Protein AF-A0A7Y0CVE9-F1 (afdb_monomer)

Foldseek 3Di:
DDDPPPPPDPDPPVVVVVVVVVVVVVCCVVPNAAAQDDDPDDLPPFPWDWDWDQDPPRDIDIEIKTADPDPPVDFAEDDDDDDHNDDNVVCSVVQVVCVVVRYID

pLDDT: mean 78.56, std 14.0, range [36.84, 94.31]

Mean predicted aligned error: 11.22 Å

Sequence (105 aa):
MVSADARLGHFPSEVVGAARGLLHRHVRARYGKPAVRRGTQWPAGLVATDVSLPGPGGSTLRGWLCRPEENAVRSSGAVVLHGWGGSAADLAPIARPLLDAGVHT

Secondary structure (DSSP, 8-state):
------------HHHHHHHHHHHHHHHHHHH------------TTS-EEEEEEE-GGG-EEEEEEE--SS--TT-EE------TT--GGGGHHHHHHHHHTTEE-

Solvent-accessible surface area (backbone atoms only — not comparable to full-atom values): 6679 Å² total; per-residue (Å²): 140,81,85,85,81,79,75,76,76,82,69,56,70,65,59,56,50,50,53,52,51,52,51,54,48,50,52,36,73,76,70,48,80,63,71,72,52,85,51,84,63,72,57,80,97,55,62,64,40,87,42,79,43,86,40,79,95,81,38,72,51,66,43,60,45,39,50,65,94,64,86,64,92,80,62,54,75,51,86,87,78,67,63,88,35,52,28,54,41,80,47,41,81,55,51,58,63,34,40,77,70,54,28,32,56

Structure (mmCIF, N/CA/C/O backbone):
data_AF-A0A7Y0CVE9-F1
#
_entry.id   AF-A0A7Y0CVE9-F1
#
loop_
_atom_site.group_PDB
_atom_site.id
_atom_site.type_symbol
_atom_site.label_atom_id
_atom_site.label_alt_id
_atom_site.label_comp_id
_atom_site.label_asym_id
_atom_site.label_entity_id
_atom_site.label_seq_id
_atom_site.pdbx_PDB_ins_code
_atom_site.Cartn_x
_atom_site.Cartn_y
_atom_site.Cartn_z
_atom_site.occupancy
_atom_site.B_iso_or_equiv
_atom_site.auth_seq_id
_atom_site.auth_comp_id
_atom_site.auth_asym_id
_atom_site.auth_atom_id
_atom_site.pdbx_PDB_model_num
ATOM 1 N N . MET A 1 1 ? 41.140 -29.910 10.695 1.00 38.03 1 MET A N 1
ATOM 2 C CA . MET A 1 1 ? 40.652 -30.544 9.447 1.00 38.03 1 MET A CA 1
ATOM 3 C C . MET A 1 1 ? 39.130 -30.578 9.564 1.00 38.03 1 MET A C 1
ATOM 5 O O . MET A 1 1 ? 38.670 -31.263 10.456 1.00 38.03 1 MET A O 1
ATOM 9 N N . VAL A 1 2 ? 38.281 -29.788 8.900 1.00 36.84 2 VAL A N 1
ATOM 10 C CA . VAL A 1 2 ? 38.320 -28.942 7.691 1.00 36.84 2 VAL A CA 1
ATOM 11 C C . VAL A 1 2 ? 37.581 -27.623 7.999 1.00 36.84 2 VAL A C 1
ATOM 13 O O . VAL A 1 2 ? 36.586 -27.630 8.715 1.00 36.84 2 VAL A O 1
ATOM 16 N N . SER A 1 3 ? 38.095 -26.506 7.476 1.00 37.72 3 SER A N 1
ATOM 17 C CA . SER A 1 3 ? 37.494 -25.166 7.541 1.00 37.72 3 SER A CA 1
ATOM 18 C C . SER A 1 3 ? 36.360 -25.049 6.517 1.00 37.72 3 SER A C 1
ATOM 20 O O . SER A 1 3 ? 36.589 -25.304 5.335 1.00 37.72 3 SER A O 1
ATOM 22 N N . ALA A 1 4 ? 35.157 -24.666 6.947 1.00 43.16 4 ALA A N 1
ATOM 23 C CA . ALA A 1 4 ? 34.053 -24.307 6.058 1.00 43.16 4 ALA A CA 1
ATOM 24 C C . ALA A 1 4 ? 34.051 -22.785 5.844 1.00 43.16 4 ALA A C 1
ATOM 26 O O . ALA A 1 4 ? 33.259 -22.051 6.431 1.00 43.16 4 ALA A O 1
ATOM 27 N N . ASP A 1 5 ? 34.983 -22.316 5.016 1.00 43.69 5 ASP A N 1
ATOM 28 C CA . ASP A 1 5 ? 35.014 -20.947 4.500 1.00 43.69 5 ASP A CA 1
ATOM 29 C C . ASP A 1 5 ? 33.956 -20.831 3.387 1.00 43.69 5 ASP A C 1
ATOM 31 O O . ASP A 1 5 ? 34.227 -21.042 2.202 1.00 43.69 5 ASP A O 1
ATOM 35 N N . ALA A 1 6 ? 32.702 -20.589 3.779 1.00 45.38 6 ALA A N 1
ATOM 36 C CA . ALA A 1 6 ? 31.612 -20.289 2.859 1.00 45.38 6 ALA A CA 1
ATOM 37 C C . ALA A 1 6 ? 31.808 -18.871 2.309 1.00 45.38 6 ALA A C 1
ATOM 39 O O . ALA A 1 6 ? 31.216 -17.899 2.777 1.00 45.38 6 ALA A O 1
ATOM 40 N N . ARG A 1 7 ? 32.667 -18.759 1.294 1.00 46.50 7 ARG A N 1
ATOM 41 C CA . ARG A 1 7 ? 32.814 -17.554 0.479 1.00 46.50 7 ARG A CA 1
ATOM 42 C C . ARG A 1 7 ? 31.509 -17.319 -0.276 1.00 46.50 7 ARG A C 1
ATOM 44 O O . ARG A 1 7 ? 31.333 -17.795 -1.395 1.00 46.50 7 ARG A O 1
ATOM 51 N N . LEU A 1 8 ? 30.586 -16.579 0.338 1.00 54.75 8 LEU A N 1
ATOM 52 C CA . LEU A 1 8 ? 29.546 -15.864 -0.392 1.00 54.75 8 LEU A CA 1
ATOM 53 C C . LEU A 1 8 ? 30.277 -14.959 -1.383 1.00 54.75 8 LEU A C 1
ATOM 55 O O . LEU A 1 8 ? 30.901 -13.974 -0.991 1.00 54.75 8 LEU A O 1
ATOM 59 N N . GLY A 1 9 ? 30.294 -15.372 -2.651 1.00 48.91 9 GLY A N 1
ATOM 60 C CA . GLY A 1 9 ? 30.994 -14.672 -3.717 1.00 48.91 9 GLY A CA 1
ATOM 61 C C . GLY A 1 9 ? 30.598 -13.202 -3.718 1.00 48.91 9 GLY A C 1
ATOM 62 O O . GLY A 1 9 ? 29.438 -12.860 -3.941 1.00 48.91 9 GLY A O 1
ATOM 63 N N . HIS A 1 10 ? 31.567 -12.335 -3.439 1.00 59.78 10 HIS A N 1
ATOM 64 C CA . HIS A 1 10 ? 31.419 -10.903 -3.624 1.00 59.78 10 HIS A CA 1
ATOM 65 C C . HIS A 1 10 ? 31.346 -10.651 -5.132 1.00 59.78 10 HIS A C 1
ATOM 67 O O . HIS A 1 10 ? 32.368 -10.555 -5.810 1.00 59.78 10 HIS A O 1
ATOM 73 N N . PHE A 1 11 ? 30.132 -10.642 -5.682 1.00 59.59 11 PHE A N 1
ATOM 74 C CA . PHE A 1 11 ? 29.934 -10.282 -7.077 1.00 59.59 11 PHE A CA 1
ATOM 75 C C . PHE A 1 11 ? 30.258 -8.794 -7.250 1.00 59.59 11 PHE A C 1
ATOM 77 O O . PHE A 1 11 ? 29.764 -7.979 -6.465 1.00 59.59 11 PHE A O 1
ATOM 84 N N . PRO A 1 12 ? 31.046 -8.418 -8.272 1.00 67.25 12 PRO A N 1
ATOM 85 C CA . PRO A 1 12 ? 31.294 -7.019 -8.580 1.00 67.25 12 PRO A CA 1
ATOM 86 C C . PRO A 1 12 ? 29.960 -6.288 -8.757 1.00 67.25 12 PRO A C 1
ATOM 88 O O . PRO A 1 12 ? 29.043 -6.803 -9.408 1.00 67.25 12 PRO A O 1
ATOM 91 N N . SER A 1 13 ? 29.846 -5.079 -8.208 1.00 67.19 13 SER A N 1
ATOM 92 C CA . SER A 1 13 ? 28.650 -4.229 -8.326 1.00 67.19 13 SER A CA 1
ATOM 93 C C . SER A 1 13 ? 28.213 -4.023 -9.783 1.00 67.19 13 SER A C 1
ATOM 95 O O . SER A 1 13 ? 27.022 -3.892 -10.065 1.00 67.19 13 SER A O 1
ATOM 97 N N . GLU A 1 14 ? 29.164 -4.080 -10.715 1.00 70.94 14 GLU A N 1
ATOM 98 C CA . GLU A 1 14 ? 28.948 -4.033 -12.161 1.00 70.94 14 GLU A CA 1
ATOM 99 C C . GLU A 1 14 ? 28.152 -5.234 -12.689 1.00 70.94 14 GLU A C 1
ATOM 101 O O . GLU A 1 14 ? 27.213 -5.060 -13.465 1.00 70.94 14 GLU A O 1
ATOM 106 N N . VAL A 1 15 ? 28.463 -6.449 -12.225 1.00 71.38 15 VAL A N 1
ATOM 107 C CA . VAL A 1 15 ? 27.773 -7.686 -12.632 1.00 71.38 15 VAL A CA 1
ATOM 108 C C . VAL A 1 15 ? 26.338 -7.692 -12.102 1.00 71.38 15 VAL A C 1
ATOM 110 O O . VAL A 1 15 ? 25.399 -8.010 -12.834 1.00 71.38 15 VAL A O 1
ATOM 113 N N . VAL A 1 16 ? 26.145 -7.259 -10.852 1.00 70.62 16 VAL A N 1
ATOM 114 C CA . VAL A 1 16 ? 24.813 -7.096 -10.243 1.00 70.62 16 VAL A CA 1
ATOM 115 C C . VAL A 1 16 ? 24.007 -6.021 -10.982 1.00 70.62 16 VAL A C 1
ATOM 117 O O . VAL A 1 16 ? 22.821 -6.209 -11.272 1.00 70.62 16 VAL A O 1
ATOM 120 N N . GLY A 1 17 ? 24.651 -4.908 -11.341 1.00 70.25 17 GLY A N 1
ATOM 121 C CA . GLY A 1 17 ? 24.050 -3.829 -12.121 1.00 70.25 17 GLY A CA 1
ATOM 122 C C . GLY A 1 17 ? 23.605 -4.281 -13.513 1.00 70.25 17 GLY A C 1
ATOM 123 O O . GLY A 1 17 ? 22.467 -4.010 -13.910 1.00 70.25 17 GLY A O 1
ATOM 124 N N . ALA A 1 18 ? 24.459 -5.020 -14.223 1.00 75.56 18 ALA A N 1
ATOM 125 C CA . ALA A 1 18 ? 24.174 -5.557 -15.551 1.00 75.56 18 ALA A CA 1
ATOM 126 C C . ALA A 1 18 ? 23.014 -6.565 -15.526 1.00 75.56 18 ALA A C 1
ATOM 128 O O . ALA A 1 18 ? 22.073 -6.441 -16.316 1.00 75.56 18 ALA A O 1
ATOM 129 N N . ALA A 1 19 ? 23.017 -7.504 -14.575 1.00 78.00 19 ALA A N 1
ATOM 130 C CA . ALA A 1 19 ? 21.931 -8.469 -14.400 1.00 78.00 19 ALA A CA 1
ATOM 131 C C . ALA A 1 19 ? 20.588 -7.775 -14.109 1.00 78.00 19 ALA A C 1
ATOM 133 O O . ALA A 1 19 ? 19.570 -8.090 -14.732 1.00 78.00 19 ALA A O 1
ATOM 134 N N . ARG A 1 20 ? 20.585 -6.759 -13.232 1.00 79.31 20 ARG A N 1
ATOM 135 C CA . ARG A 1 20 ? 19.395 -5.939 -12.949 1.00 79.31 20 ARG A CA 1
ATOM 136 C C . ARG A 1 20 ? 18.903 -5.199 -14.194 1.00 79.31 2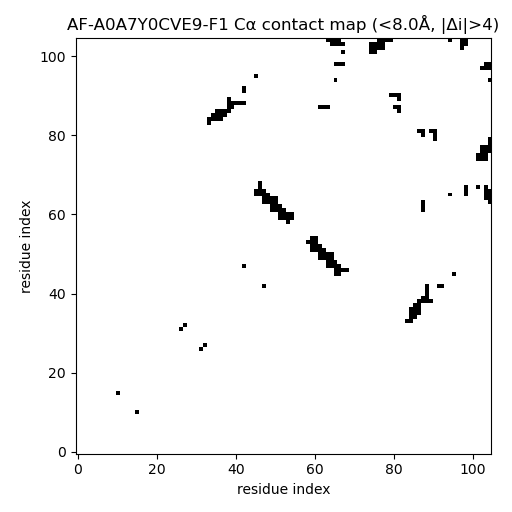0 ARG A C 1
ATOM 138 O O . ARG A 1 20 ? 17.696 -5.129 -14.431 1.00 79.31 20 ARG A O 1
ATOM 145 N N . GLY A 1 21 ? 19.825 -4.659 -14.991 1.00 80.94 21 GLY A N 1
ATOM 146 C CA . GLY A 1 21 ? 19.520 -3.974 -16.246 1.00 80.94 21 GLY A CA 1
ATOM 147 C C . GLY A 1 21 ? 18.846 -4.892 -17.269 1.00 80.94 21 GLY A C 1
ATOM 148 O O . GLY A 1 21 ? 17.813 -4.526 -17.836 1.00 80.94 21 GLY A O 1
ATOM 149 N N . LEU A 1 22 ? 19.381 -6.102 -17.455 1.00 87.00 22 LEU A N 1
ATOM 150 C CA . LEU A 1 22 ? 18.821 -7.113 -18.356 1.00 87.00 22 LEU A CA 1
ATOM 151 C C . LEU A 1 22 ? 17.434 -7.579 -17.901 1.00 87.00 22 LEU A C 1
ATOM 153 O O . LEU A 1 22 ? 16.510 -7.612 -18.716 1.00 87.00 22 LEU A O 1
ATOM 157 N N . LEU A 1 23 ? 17.259 -7.853 -16.605 1.00 84.31 23 LEU A N 1
ATOM 158 C CA . LEU A 1 23 ? 15.961 -8.220 -16.036 1.00 84.31 23 LEU A CA 1
ATOM 159 C C . LEU A 1 23 ? 14.923 -7.112 -16.253 1.00 84.31 23 LEU A C 1
ATOM 161 O O . LEU A 1 23 ? 13.835 -7.369 -16.766 1.00 84.31 23 LEU A O 1
ATOM 165 N N . HIS A 1 24 ? 15.269 -5.865 -15.927 1.00 82.62 24 HIS A N 1
ATOM 166 C CA . HIS A 1 24 ? 14.373 -4.724 -16.109 1.00 82.62 24 HIS A CA 1
ATOM 167 C C . HIS A 1 24 ? 13.979 -4.529 -17.583 1.00 82.62 24 HIS A C 1
ATOM 169 O O . HIS A 1 24 ? 12.815 -4.252 -17.881 1.00 82.62 24 HIS A O 1
ATOM 175 N N . ARG A 1 25 ? 14.919 -4.721 -18.521 1.00 83.81 25 ARG A N 1
ATOM 176 C CA . ARG A 1 25 ? 14.638 -4.675 -19.964 1.00 83.81 25 ARG A CA 1
ATOM 177 C C . ARG A 1 25 ? 13.700 -5.799 -20.396 1.00 83.81 25 ARG A C 1
ATOM 179 O O . ARG A 1 25 ? 12.756 -5.528 -21.131 1.00 83.81 25 ARG A O 1
ATOM 186 N N . HIS A 1 26 ? 13.935 -7.026 -19.937 1.00 86.81 26 HIS A N 1
ATOM 187 C CA . HIS A 1 26 ? 13.110 -8.182 -20.286 1.00 86.81 26 HIS A CA 1
ATOM 188 C C . HIS A 1 26 ? 11.671 -8.026 -19.781 1.00 86.81 26 HIS A C 1
ATOM 190 O O . HIS A 1 26 ? 10.727 -8.201 -20.549 1.00 86.81 26 HIS A O 1
ATOM 196 N N . VAL A 1 27 ? 11.499 -7.612 -18.522 1.00 85.06 27 VAL A N 1
ATOM 197 C CA . VAL A 1 27 ? 10.179 -7.348 -17.928 1.00 85.06 27 VAL A CA 1
ATOM 198 C C . VAL A 1 27 ? 9.430 -6.285 -18.734 1.00 85.06 27 VAL A C 1
ATOM 200 O O . VAL A 1 27 ? 8.273 -6.488 -19.091 1.00 85.06 27 VAL A O 1
ATOM 203 N N . ARG A 1 28 ? 10.096 -5.186 -19.110 1.00 84.06 28 ARG A N 1
ATOM 204 C CA . ARG A 1 28 ? 9.482 -4.145 -19.950 1.00 84.06 28 ARG A CA 1
ATOM 205 C C . ARG A 1 28 ? 9.166 -4.601 -21.368 1.00 84.06 28 ARG A C 1
ATOM 207 O O . ARG A 1 28 ? 8.142 -4.201 -21.906 1.00 84.06 28 ARG A O 1
ATOM 214 N N . ALA A 1 29 ? 10.028 -5.405 -21.983 1.00 86.62 29 ALA A N 1
ATOM 215 C CA . ALA A 1 29 ? 9.790 -5.924 -23.326 1.00 86.62 29 ALA A CA 1
ATOM 216 C C . ALA A 1 29 ? 8.590 -6.882 -23.354 1.00 86.62 29 ALA A C 1
ATOM 218 O O . ALA A 1 29 ? 7.821 -6.869 -24.308 1.00 86.62 29 ALA A O 1
ATOM 219 N N . ARG A 1 30 ? 8.416 -7.684 -22.297 1.00 87.81 30 ARG A N 1
ATOM 220 C CA . ARG A 1 30 ? 7.344 -8.680 -22.200 1.00 87.81 30 ARG A CA 1
ATOM 221 C C . ARG A 1 30 ? 5.996 -8.093 -21.779 1.00 87.81 30 ARG A C 1
ATOM 223 O O . ARG A 1 30 ? 4.971 -8.543 -22.274 1.00 87.81 30 ARG A O 1
ATOM 230 N N . TYR A 1 31 ? 5.993 -7.122 -20.867 1.00 84.12 31 TYR A N 1
ATOM 231 C CA . TYR A 1 31 ? 4.769 -6.615 -20.228 1.00 84.12 31 TYR A CA 1
ATOM 232 C C . TYR A 1 31 ? 4.484 -5.132 -20.518 1.00 84.12 31 TYR A C 1
ATOM 234 O O . TYR A 1 31 ? 3.508 -4.576 -20.020 1.00 84.12 31 TYR A O 1
ATOM 242 N N . GLY A 1 32 ? 5.324 -4.474 -21.319 1.00 85.38 32 GLY A N 1
ATOM 243 C CA . GLY A 1 32 ? 5.214 -3.047 -21.610 1.00 85.38 32 GLY A CA 1
ATOM 244 C C . GLY A 1 32 ? 5.643 -2.156 -20.440 1.00 85.38 32 GLY A C 1
ATOM 245 O O . GLY A 1 32 ? 6.341 -2.576 -19.517 1.00 85.38 32 GLY A O 1
ATOM 246 N N . LYS A 1 33 ? 5.256 -0.878 -20.492 1.00 80.06 33 LYS A N 1
ATOM 247 C CA . LYS A 1 33 ? 5.421 0.082 -19.391 1.00 80.06 33 LYS A CA 1
ATOM 248 C C . LYS A 1 33 ? 4.031 0.355 -18.812 1.00 80.06 33 LYS A C 1
ATOM 250 O O . LYS A 1 33 ? 3.212 0.916 -19.540 1.00 80.06 33 LYS A O 1
ATOM 255 N N . PRO A 1 34 ? 3.749 0.007 -17.548 1.00 74.19 34 PRO A N 1
ATOM 256 C CA . PRO A 1 34 ? 2.446 0.294 -16.976 1.00 74.19 34 PRO A CA 1
ATOM 257 C C . PRO A 1 34 ? 2.242 1.804 -16.872 1.00 74.19 34 PRO A C 1
ATOM 259 O O . PRO A 1 34 ? 3.192 2.572 -16.666 1.00 74.19 34 PRO A O 1
ATOM 262 N N . ALA A 1 35 ? 0.986 2.221 -17.018 1.00 75.25 35 ALA A N 1
ATOM 263 C CA . ALA A 1 35 ? 0.589 3.584 -16.717 1.00 75.25 35 ALA A CA 1
ATOM 264 C C . ALA A 1 35 ? 0.954 3.880 -15.259 1.00 75.25 35 ALA A C 1
ATOM 266 O O . ALA A 1 35 ? 0.601 3.117 -14.364 1.00 75.25 35 ALA A O 1
ATOM 267 N N . VAL A 1 36 ? 1.691 4.966 -15.032 1.00 73.31 36 VAL A N 1
ATOM 268 C CA . VAL A 1 36 ? 2.034 5.402 -13.679 1.00 73.31 36 VAL A CA 1
ATOM 269 C C . VAL A 1 36 ? 0.869 6.230 -13.172 1.00 73.31 36 VAL A C 1
ATOM 271 O O . VAL A 1 36 ? 0.689 7.367 -13.613 1.00 73.31 36 VAL A O 1
ATOM 274 N N . ARG A 1 37 ? 0.079 5.671 -12.256 1.00 71.06 37 ARG A N 1
ATOM 275 C CA . ARG A 1 37 ? -0.928 6.453 -11.541 1.00 71.06 37 ARG A CA 1
ATOM 276 C C . ARG A 1 37 ? -0.215 7.235 -10.448 1.00 71.06 37 ARG A C 1
ATOM 278 O O . ARG A 1 37 ? 0.528 6.677 -9.649 1.00 71.06 37 ARG A O 1
ATOM 285 N N . ARG A 1 38 ? -0.388 8.553 -10.449 1.00 66.31 38 ARG A N 1
ATOM 286 C CA . ARG A 1 38 ? 0.068 9.420 -9.363 1.00 66.31 38 ARG A CA 1
ATOM 287 C C . ARG A 1 38 ? -1.177 9.870 -8.627 1.00 66.31 38 ARG A C 1
ATOM 289 O O . ARG A 1 38 ? -1.932 10.678 -9.153 1.00 66.31 38 ARG A O 1
ATOM 296 N N . GLY A 1 39 ? -1.407 9.299 -7.455 1.00 62.59 39 GLY A N 1
ATOM 297 C CA . GLY A 1 39 ? -2.526 9.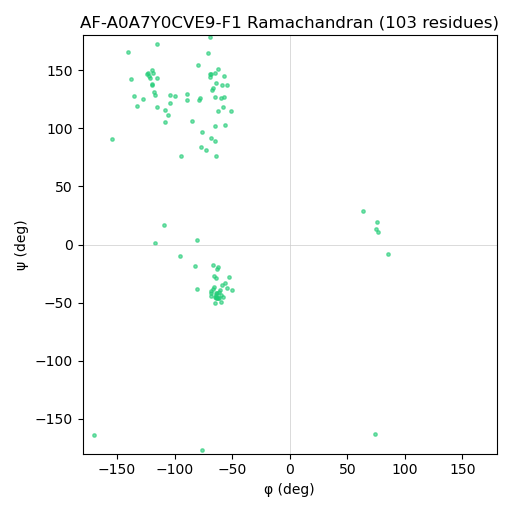658 -6.601 1.00 62.59 39 GLY A CA 1
ATOM 298 C C . GLY A 1 39 ? -2.022 9.981 -5.206 1.00 62.59 39 GLY A C 1
ATOM 299 O O . GLY A 1 39 ? -1.342 9.166 -4.592 1.00 62.59 39 GLY A O 1
ATOM 300 N N . THR A 1 40 ? -2.370 11.168 -4.720 1.00 61.28 40 THR A N 1
ATOM 301 C CA . THR A 1 40 ? -2.296 11.550 -3.301 1.00 61.28 40 THR A CA 1
ATOM 302 C C . THR A 1 40 ? -3.698 11.676 -2.710 1.00 61.28 40 THR A C 1
ATOM 304 O O . THR A 1 40 ? -3.874 12.335 -1.689 1.00 61.28 40 THR A O 1
ATOM 307 N N . GLN A 1 41 ? -4.714 11.123 -3.388 1.00 71.12 41 GLN A N 1
ATOM 308 C CA . GLN A 1 41 ? -6.095 11.212 -2.934 1.00 71.12 41 GLN A CA 1
ATOM 309 C C . GLN A 1 41 ? -6.187 10.604 -1.543 1.00 71.12 41 GLN A C 1
ATOM 311 O O . GLN A 1 41 ? -5.918 9.422 -1.365 1.00 71.12 41 GLN A O 1
ATOM 316 N N . TRP A 1 42 ? -6.573 11.434 -0.582 1.00 78.88 42 TRP A N 1
ATOM 317 C CA . TRP A 1 42 ? -6.675 11.034 0.806 1.00 78.88 42 TRP A CA 1
ATOM 318 C C . TRP A 1 42 ? -7.665 9.869 0.967 1.00 78.88 42 TRP A C 1
ATOM 320 O O . TRP A 1 42 ? -8.739 9.911 0.352 1.00 78.88 42 TRP A O 1
ATOM 330 N N . PRO A 1 43 ? -7.350 8.848 1.783 1.00 76.50 43 PRO A N 1
ATOM 331 C CA . PRO A 1 43 ? -8.302 7.793 2.098 1.00 76.50 43 PRO A CA 1
ATOM 332 C C . PRO A 1 43 ? -9.473 8.392 2.891 1.00 76.50 43 PRO A C 1
ATOM 334 O O . PRO A 1 43 ? -9.359 8.715 4.074 1.00 76.50 43 PRO A O 1
ATOM 337 N N . ALA A 1 44 ? -10.599 8.614 2.211 1.00 78.56 44 ALA A N 1
ATOM 338 C CA . ALA A 1 44 ? -11.771 9.252 2.797 1.00 78.56 44 ALA A CA 1
ATOM 339 C C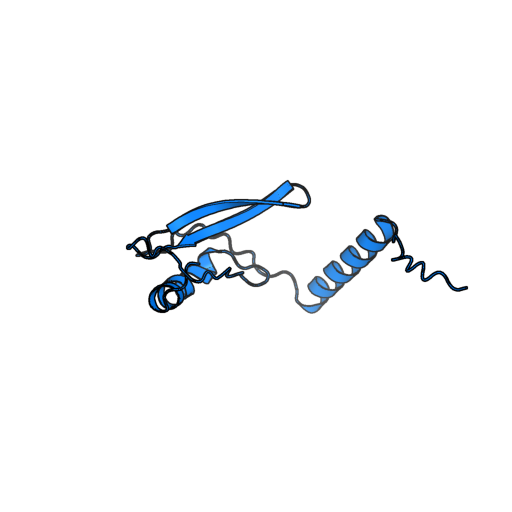 . ALA A 1 44 ? -12.358 8.397 3.932 1.00 78.56 44 ALA A C 1
ATOM 341 O O . ALA A 1 44 ? -12.459 7.178 3.813 1.00 78.56 44 ALA A O 1
ATOM 342 N N . GLY A 1 45 ? -12.768 9.049 5.023 1.00 78.88 45 GLY A N 1
ATOM 343 C CA . GLY A 1 45 ? -13.405 8.381 6.163 1.00 78.88 45 GLY A CA 1
ATOM 344 C C . GLY A 1 45 ? -12.459 7.579 7.064 1.00 78.88 45 GLY A C 1
ATOM 345 O O . GLY A 1 45 ? -12.945 6.800 7.881 1.00 78.88 45 GLY A O 1
ATOM 346 N N . LEU A 1 46 ? -11.137 7.754 6.928 1.00 80.56 46 LEU A N 1
ATOM 347 C C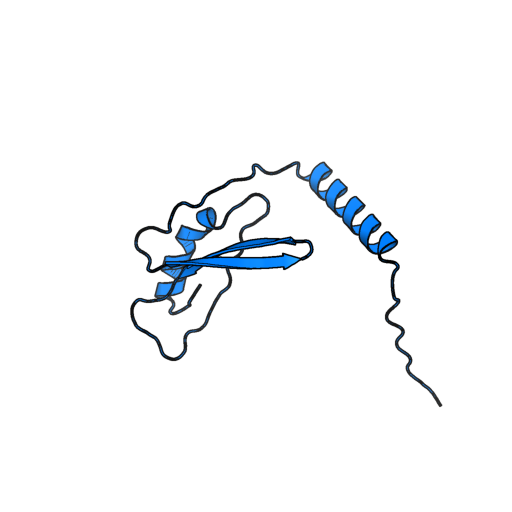A . LEU A 1 46 ? -10.124 7.105 7.764 1.00 80.56 46 LEU A CA 1
ATOM 348 C C . LEU A 1 46 ? -9.242 8.129 8.489 1.00 80.56 46 LEU A C 1
ATOM 350 O O . LEU A 1 46 ? -8.848 9.149 7.916 1.00 80.56 46 LEU A O 1
ATOM 354 N N . VAL A 1 47 ? -8.869 7.812 9.733 1.00 85.06 47 VAL A N 1
ATOM 355 C CA . VAL A 1 47 ? -7.789 8.504 10.447 1.00 85.06 47 VAL A CA 1
ATOM 356 C C . VAL A 1 47 ? -6.459 7.999 9.890 1.00 85.06 47 VAL A C 1
ATOM 358 O O . VAL A 1 47 ? -5.960 6.935 10.264 1.00 85.06 47 VAL A O 1
ATOM 361 N N . ALA A 1 48 ? -5.911 8.761 8.946 1.00 87.31 48 ALA A N 1
ATOM 362 C CA . ALA A 1 48 ? -4.686 8.439 8.228 1.00 87.31 48 ALA A CA 1
ATOM 363 C C . ALA A 1 48 ? -3.601 9.498 8.463 1.00 87.31 48 ALA A C 1
ATOM 365 O O . ALA A 1 48 ? -3.881 10.681 8.633 1.00 87.31 48 ALA A O 1
ATOM 366 N N . THR A 1 49 ? -2.341 9.078 8.466 1.00 89.25 49 THR A N 1
ATOM 367 C CA . THR A 1 49 ? -1.167 9.965 8.490 1.00 89.25 49 THR A CA 1
ATOM 368 C C . THR A 1 49 ? -0.364 9.751 7.210 1.00 89.25 49 THR A C 1
ATOM 370 O O . THR A 1 49 ? -0.050 8.606 6.900 1.00 89.25 49 THR A O 1
ATOM 373 N N . ASP A 1 50 ? -0.017 10.809 6.466 1.00 89.56 50 ASP A N 1
ATOM 374 C CA . ASP A 1 50 ? 0.935 10.697 5.342 1.00 89.56 50 ASP A CA 1
ATOM 375 C C . ASP A 1 50 ? 2.309 10.300 5.894 1.00 89.56 50 ASP A C 1
ATOM 377 O O . ASP A 1 50 ? 2.824 10.927 6.824 1.00 89.56 50 ASP A O 1
ATOM 381 N N . VAL A 1 51 ? 2.880 9.233 5.341 1.00 90.25 51 VAL A N 1
ATOM 382 C CA . VAL A 1 51 ? 4.198 8.732 5.721 1.00 90.25 51 VAL A CA 1
ATOM 383 C C . VAL A 1 51 ? 5.139 8.757 4.526 1.00 90.25 51 VAL A C 1
ATOM 385 O O . VAL A 1 51 ? 4.790 8.386 3.403 1.00 90.25 51 VAL A O 1
ATOM 388 N N . SER A 1 52 ? 6.373 9.176 4.795 1.00 91.69 52 SER A N 1
ATOM 389 C CA . SER A 1 52 ? 7.447 9.264 3.815 1.00 91.69 52 SER A CA 1
ATOM 390 C C . SER A 1 52 ? 8.704 8.628 4.387 1.00 91.69 52 SER A C 1
ATOM 392 O O . SER A 1 52 ? 9.218 9.078 5.409 1.00 91.69 52 SER A O 1
ATOM 394 N N . LEU A 1 53 ? 9.201 7.587 3.724 1.00 90.31 53 LEU A N 1
ATOM 395 C CA . LEU A 1 53 ? 10.363 6.819 4.160 1.00 90.31 53 LEU A CA 1
ATOM 396 C C . LEU A 1 53 ? 11.485 6.930 3.118 1.00 90.31 53 LEU A C 1
ATOM 398 O O . LEU A 1 53 ? 11.226 6.733 1.924 1.00 90.31 53 LEU A O 1
ATOM 402 N N . PRO A 1 54 ? 12.730 7.233 3.528 1.00 94.31 54 PRO A N 1
ATOM 403 C CA . PRO A 1 54 ? 13.861 7.243 2.613 1.00 94.31 54 PRO A CA 1
ATOM 404 C C . PRO A 1 54 ? 14.151 5.822 2.120 1.00 94.31 54 PRO A C 1
ATOM 406 O O . PRO A 1 54 ? 14.171 4.866 2.893 1.00 94.31 54 PRO A O 1
ATOM 409 N N . GLY A 1 55 ? 14.377 5.693 0.818 1.00 92.00 55 GLY A N 1
ATOM 410 C CA . GLY A 1 55 ? 14.711 4.443 0.153 1.00 92.00 55 GLY A CA 1
ATOM 411 C C . GLY A 1 55 ? 16.120 4.457 -0.451 1.00 92.00 55 GLY A C 1
ATOM 412 O O . GLY A 1 55 ? 16.789 5.495 -0.500 1.00 92.00 55 GLY A O 1
ATOM 413 N N . PRO A 1 56 ? 16.591 3.307 -0.961 1.00 90.44 56 PRO A N 1
ATOM 414 C CA . PRO A 1 56 ? 17.898 3.200 -1.600 1.00 90.44 56 PRO A CA 1
ATOM 415 C C . PRO A 1 56 ? 18.061 4.170 -2.776 1.00 90.44 56 PRO A C 1
ATOM 417 O O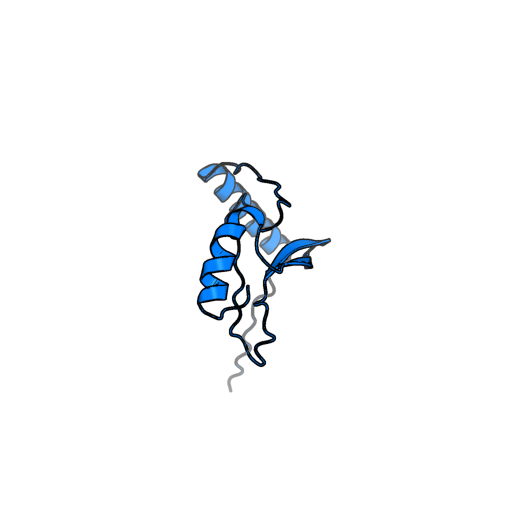 . PRO A 1 56 ? 17.112 4.429 -3.522 1.00 90.44 56 PRO A O 1
ATOM 420 N N . GLY A 1 57 ? 19.278 4.685 -2.965 1.00 88.94 57 GLY A N 1
ATOM 421 C CA . GLY A 1 57 ? 19.618 5.547 -4.103 1.00 88.94 57 GLY A CA 1
ATOM 422 C C . GLY A 1 57 ? 18.868 6.884 -4.137 1.00 88.94 57 GLY A C 1
ATOM 423 O O . GLY A 1 57 ? 18.603 7.392 -5.221 1.00 88.94 57 GLY A O 1
ATOM 424 N N . GLY A 1 58 ? 18.476 7.419 -2.974 1.00 89.69 58 GLY A N 1
ATOM 425 C CA . GLY A 1 58 ? 17.734 8.683 -2.871 1.00 89.69 58 GLY A CA 1
ATOM 426 C C . GLY A 1 58 ? 16.251 8.573 -3.238 1.00 89.69 58 GLY A C 1
ATOM 427 O O . GLY A 1 58 ? 15.583 9.591 -3.400 1.00 89.69 58 GLY A O 1
ATOM 428 N N . SER A 1 59 ? 15.725 7.353 -3.390 1.00 88.50 59 SER A N 1
ATOM 429 C CA . SER A 1 59 ? 14.291 7.141 -3.598 1.00 88.50 59 SER A CA 1
ATOM 430 C C . SER A 1 59 ? 13.487 7.435 -2.326 1.00 88.50 59 SER A C 1
ATOM 432 O O . SER A 1 59 ? 14.029 7.550 -1.229 1.00 88.50 59 SER A O 1
ATOM 434 N N . THR A 1 60 ? 12.171 7.584 -2.464 1.00 90.44 60 THR A N 1
ATOM 435 C CA . THR A 1 60 ? 11.262 7.808 -1.334 1.00 90.44 60 THR A CA 1
ATOM 436 C C . THR A 1 60 ? 10.037 6.921 -1.486 1.00 90.44 60 THR A C 1
ATOM 438 O O . THR A 1 60 ? 9.385 6.940 -2.530 1.00 90.44 60 THR A O 1
ATOM 441 N N . LEU A 1 61 ? 9.726 6.157 -0.441 1.00 89.56 61 LEU A N 1
ATOM 442 C CA . LEU A 1 61 ? 8.479 5.413 -0.324 1.00 89.56 61 LEU A CA 1
ATOM 443 C C . LEU A 1 61 ? 7.440 6.308 0.356 1.00 89.56 61 LEU A C 1
ATOM 445 O O . LEU A 1 61 ? 7.684 6.818 1.447 1.00 89.56 61 LEU A O 1
ATOM 449 N N . ARG A 1 62 ? 6.296 6.509 -0.300 1.00 90.44 62 ARG A N 1
ATOM 450 C CA . ARG A 1 62 ? 5.172 7.307 0.207 1.00 90.44 62 ARG A CA 1
ATOM 451 C C . ARG A 1 62 ? 3.959 6.417 0.421 1.00 90.44 62 ARG A C 1
ATOM 453 O O . ARG A 1 62 ? 3.707 5.527 -0.389 1.00 90.44 62 ARG A O 1
ATOM 460 N N . GLY A 1 63 ? 3.197 6.694 1.468 1.00 90.44 63 GLY A N 1
ATOM 461 C CA . GLY A 1 63 ? 1.958 5.988 1.762 1.00 90.44 63 GLY A CA 1
ATOM 462 C C . GLY A 1 63 ? 1.171 6.661 2.874 1.00 90.44 63 GLY A C 1
ATOM 463 O O . GLY A 1 63 ? 1.446 7.807 3.234 1.00 90.44 63 GLY A O 1
ATOM 464 N N . TRP A 1 64 ? 0.220 5.922 3.432 1.00 91.00 64 TRP A N 1
ATOM 465 C CA . TRP A 1 64 ? -0.514 6.335 4.620 1.00 91.00 64 TRP A CA 1
ATOM 466 C C . TRP A 1 64 ? -0.372 5.301 5.718 1.00 91.00 64 TRP A C 1
ATOM 468 O O . TRP A 1 64 ? -0.299 4.113 5.435 1.00 91.00 64 TRP A O 1
ATOM 478 N N . LEU A 1 65 ? -0.373 5.784 6.953 1.00 90.12 65 LEU A N 1
ATOM 479 C CA . LEU A 1 65 ? -0.544 4.977 8.147 1.00 90.12 65 LEU A CA 1
ATOM 480 C C . LEU A 1 65 ? -1.945 5.219 8.702 1.00 90.12 65 LEU A C 1
ATOM 482 O O . LEU A 1 65 ? -2.248 6.315 9.179 1.00 90.12 65 LEU A O 1
ATOM 486 N N . CYS A 1 66 ? -2.784 4.200 8.623 1.00 88.06 66 CYS A N 1
ATOM 487 C CA . CYS A 1 66 ? -4.159 4.168 9.082 1.00 88.06 66 CYS A CA 1
ATOM 488 C C . CYS A 1 66 ? -4.225 3.468 10.442 1.00 88.06 66 CYS A C 1
ATOM 490 O O . CYS A 1 66 ? -3.728 2.352 10.624 1.00 88.06 66 CYS A O 1
ATOM 492 N N . ARG A 1 67 ? -4.856 4.123 11.417 1.00 80.75 67 ARG A N 1
ATOM 493 C CA . ARG A 1 67 ? -5.032 3.580 12.768 1.00 80.75 67 ARG A CA 1
ATOM 494 C C . ARG A 1 67 ? -6.518 3.562 13.142 1.00 80.75 67 ARG A C 1
ATOM 496 O O . ARG A 1 67 ? -7.246 4.451 12.702 1.00 80.75 67 ARG A O 1
ATOM 503 N N . PRO A 1 68 ? -6.973 2.573 13.932 1.00 71.75 68 PRO A N 1
ATOM 504 C CA . PRO A 1 68 ? -8.283 2.635 14.559 1.00 71.75 68 PRO A CA 1
ATOM 505 C C . PRO A 1 68 ? -8.330 3.840 15.508 1.00 71.75 68 PRO A C 1
ATOM 507 O O . PRO A 1 68 ? -7.296 4.270 16.022 1.00 71.75 68 PRO A O 1
ATOM 510 N N . GLU A 1 69 ? -9.522 4.404 15.704 1.00 68.25 69 GLU A N 1
ATOM 511 C CA . GLU A 1 69 ? -9.713 5.620 16.510 1.00 68.25 69 GLU A CA 1
ATOM 512 C C . GLU A 1 69 ? -9.385 5.408 17.996 1.00 68.25 69 GLU A C 1
ATOM 514 O O . GLU A 1 69 ? -8.945 6.337 18.672 1.00 68.25 69 GLU A O 1
ATOM 519 N N . GLU A 1 70 ? -9.522 4.178 18.497 1.00 66.88 70 GLU A N 1
ATOM 520 C CA . GLU A 1 70 ? -9.065 3.805 19.832 1.00 66.88 70 GLU A CA 1
ATOM 521 C C . GLU A 1 70 ? -7.613 3.318 19.799 1.00 66.88 70 GLU A C 1
ATOM 523 O O . GLU A 1 70 ? -7.245 2.435 19.021 1.00 66.88 70 GLU A O 1
ATOM 528 N N . ASN A 1 71 ? -6.788 3.882 20.689 1.00 59.03 71 ASN A N 1
ATOM 529 C CA . ASN A 1 71 ? -5.406 3.471 20.942 1.00 59.03 71 ASN A CA 1
ATOM 530 C C . ASN A 1 71 ? -5.362 2.041 21.508 1.00 59.03 71 ASN A C 1
ATOM 532 O O . ASN A 1 71 ? -5.157 1.827 22.705 1.00 59.03 71 ASN A O 1
ATOM 536 N N . ALA A 1 72 ? -5.553 1.046 20.645 1.00 61.47 72 ALA A N 1
ATOM 537 C CA . ALA A 1 72 ? -5.368 -0.352 20.980 1.00 61.47 72 ALA A CA 1
ATOM 538 C C . ALA A 1 72 ? -3.896 -0.569 21.355 1.00 61.47 72 ALA A C 1
ATOM 540 O O . ALA A 1 72 ? -2.981 -0.394 20.550 1.00 61.47 72 ALA A O 1
ATOM 541 N N . VAL A 1 73 ? -3.670 -0.925 22.618 1.00 62.28 73 VAL A N 1
ATOM 542 C CA . VAL A 1 73 ? -2.346 -0.929 23.252 1.00 62.28 73 VAL A CA 1
ATOM 543 C C . VAL A 1 73 ? -1.376 -1.919 22.581 1.00 62.28 73 VAL A C 1
ATOM 545 O O . VAL A 1 73 ? -0.167 -1.732 22.715 1.00 62.28 73 VAL A O 1
ATOM 548 N N . ARG A 1 74 ? -1.866 -2.914 21.813 1.00 66.44 74 ARG A N 1
ATOM 549 C CA . ARG A 1 74 ? -1.082 -3.790 20.910 1.00 66.44 74 ARG A CA 1
ATOM 550 C C . ARG A 1 74 ? -1.923 -4.363 19.752 1.00 66.44 74 ARG A C 1
ATOM 552 O O . ARG A 1 74 ? -2.501 -5.438 19.872 1.00 66.44 74 ARG A O 1
ATOM 559 N N . SER A 1 75 ? -1.949 -3.643 18.637 1.00 69.00 75 SER A N 1
ATOM 560 C CA . SER A 1 75 ? -2.380 -4.069 17.298 1.00 69.00 75 SER A CA 1
ATOM 561 C C . SER A 1 75 ? -1.500 -5.078 16.562 1.00 69.00 75 SER A C 1
ATOM 563 O O . SER A 1 75 ? -0.281 -4.906 16.574 1.00 69.00 75 SER A O 1
ATOM 565 N N . SER A 1 76 ? -2.055 -6.014 15.785 1.00 81.62 76 SER A N 1
ATOM 566 C CA . SER A 1 76 ? -1.334 -6.535 14.616 1.00 81.62 76 SER A CA 1
ATOM 567 C C . SER A 1 76 ? -1.218 -5.440 13.548 1.00 81.62 76 SER A C 1
ATOM 569 O O . SER A 1 76 ? -2.105 -4.601 13.417 1.00 81.62 76 SER A O 1
ATOM 571 N N . GLY A 1 77 ? -0.119 -5.434 12.792 1.00 87.25 77 GLY A N 1
ATOM 572 C CA . GLY A 1 77 ? 0.118 -4.482 11.705 1.00 87.25 77 GLY A CA 1
ATOM 573 C C . GLY A 1 77 ? 0.346 -5.188 10.373 1.00 87.25 77 GLY A C 1
ATOM 574 O O . GLY A 1 77 ? 0.955 -6.257 10.332 1.00 87.25 77 GLY A O 1
ATOM 575 N N . ALA A 1 78 ? -0.118 -4.575 9.293 1.00 89.75 78 ALA A N 1
ATOM 576 C CA . ALA A 1 78 ? 0.123 -4.979 7.920 1.00 89.75 78 ALA A CA 1
ATOM 577 C C .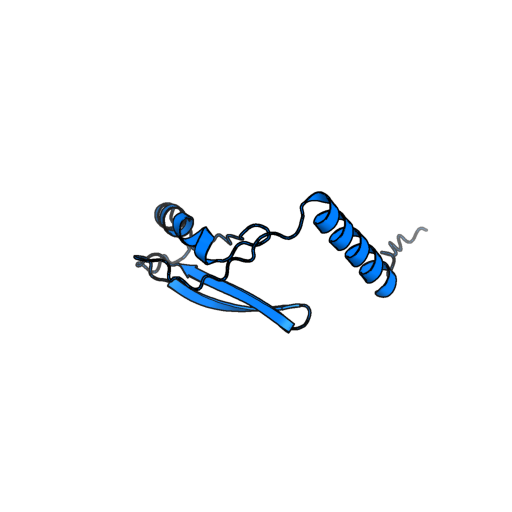 ALA A 1 78 ? 0.837 -3.859 7.160 1.00 89.75 78 ALA A C 1
ATOM 579 O O . ALA A 1 78 ? 0.670 -2.679 7.444 1.00 89.75 78 ALA A O 1
ATOM 580 N N . VAL A 1 79 ? 1.635 -4.246 6.168 1.00 92.00 79 VAL A N 1
ATOM 581 C CA . VAL A 1 79 ? 2.156 -3.324 5.158 1.00 92.00 79 VAL A CA 1
ATOM 582 C C . VAL A 1 79 ? 1.561 -3.753 3.833 1.00 92.00 79 VAL A C 1
ATOM 584 O O . VAL A 1 79 ? 1.796 -4.874 3.381 1.00 92.00 79 VAL A O 1
ATOM 587 N N . VAL A 1 80 ? 0.793 -2.865 3.210 1.00 92.00 80 VAL A N 1
ATOM 588 C CA . VAL A 1 80 ? 0.158 -3.138 1.921 1.00 92.00 80 VAL A CA 1
ATOM 589 C C . VAL A 1 80 ? 0.913 -2.400 0.828 1.00 92.00 80 VAL A C 1
ATOM 591 O O . VAL A 1 80 ? 1.179 -1.203 0.925 1.00 92.00 80 VAL A O 1
ATOM 594 N N . LEU A 1 81 ? 1.282 -3.131 -0.222 1.00 92.19 81 LEU A N 1
ATOM 595 C CA . LEU A 1 81 ? 2.082 -2.620 -1.328 1.00 92.19 81 LEU A CA 1
ATOM 596 C C . LEU A 1 81 ? 1.302 -2.738 -2.630 1.00 92.19 81 LEU A C 1
AT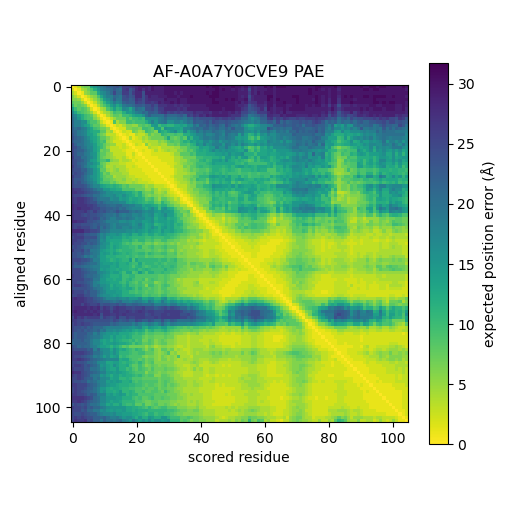OM 598 O O . LEU A 1 81 ? 0.669 -3.757 -2.906 1.00 92.19 81 LEU A O 1
ATOM 602 N N . HIS A 1 82 ? 1.362 -1.690 -3.445 1.00 89.56 82 HIS A N 1
ATOM 603 C CA . HIS A 1 82 ? 0.727 -1.705 -4.750 1.00 89.56 82 HIS A CA 1
ATOM 604 C C . HIS A 1 82 ? 1.604 -2.461 -5.751 1.00 89.56 82 HIS A C 1
ATOM 606 O O . HIS A 1 82 ? 2.831 -2.521 -5.638 1.00 89.56 82 HIS A O 1
ATOM 612 N N . GLY A 1 83 ? 0.963 -3.004 -6.783 1.00 86.81 83 GLY A N 1
ATOM 613 C CA . GLY A 1 83 ? 1.659 -3.597 -7.915 1.00 86.81 83 GLY A CA 1
ATOM 614 C C . GLY A 1 83 ? 2.384 -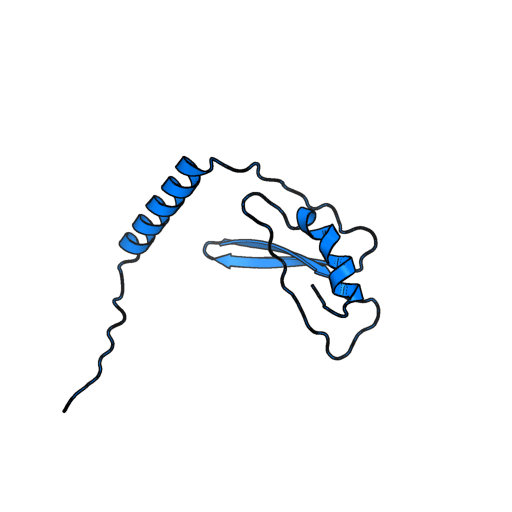2.560 -8.778 1.00 86.81 83 GLY A C 1
ATOM 615 O O . GLY A 1 83 ? 2.330 -1.345 -8.564 1.00 86.81 83 GLY A O 1
ATOM 616 N N . TRP A 1 84 ? 3.064 -3.048 -9.809 1.00 86.38 84 TRP A N 1
ATOM 617 C CA . TRP A 1 84 ? 3.820 -2.208 -10.731 1.00 86.38 84 TRP A CA 1
ATOM 618 C C . TRP A 1 84 ? 2.931 -1.166 -11.439 1.00 86.38 84 TRP A C 1
ATOM 620 O O . TRP A 1 84 ? 1.930 -1.508 -12.059 1.00 86.38 84 TRP A O 1
ATOM 630 N N . GLY A 1 85 ? 3.314 0.114 -11.351 1.00 85.00 85 GLY A N 1
ATOM 631 C CA . GLY A 1 85 ? 2.580 1.247 -11.941 1.00 85.00 85 GLY A CA 1
ATOM 632 C C . GLY A 1 85 ? 1.444 1.811 -11.077 1.00 85.00 85 GLY A C 1
ATOM 633 O O . GLY A 1 85 ? 0.911 2.870 -11.410 1.00 85.00 85 GLY A O 1
ATOM 634 N N . GLY A 1 86 ? 1.108 1.143 -9.971 1.00 86.69 86 GLY A N 1
ATOM 635 C CA . GLY A 1 86 ? 0.140 1.635 -8.992 1.00 86.69 86 GLY A CA 1
ATOM 636 C C . GLY A 1 86 ? 0.688 2.737 -8.083 1.00 86.69 86 GLY A C 1
ATOM 637 O O . GLY A 1 86 ? 1.831 3.180 -8.214 1.00 86.69 86 GLY A O 1
ATOM 638 N N . SER A 1 87 ? -0.157 3.148 -7.146 1.00 88.31 87 SER A N 1
ATOM 639 C CA . SER A 1 87 ? 0.094 4.148 -6.114 1.00 88.31 87 SER A CA 1
ATOM 640 C C . SER A 1 87 ? -0.541 3.732 -4.787 1.00 88.31 87 SER A C 1
ATOM 642 O O . SER A 1 87 ? -1.403 2.855 -4.751 1.00 88.31 87 SER A O 1
ATOM 644 N N . ALA A 1 88 ? -0.161 4.393 -3.690 1.00 87.44 88 ALA A N 1
ATOM 645 C CA . ALA A 1 88 ? -0.809 4.184 -2.393 1.00 87.44 88 ALA A CA 1
ATOM 646 C C . ALA A 1 88 ? -2.330 4.433 -2.453 1.00 87.44 88 ALA A C 1
ATOM 648 O O . ALA A 1 88 ? -3.089 3.723 -1.801 1.00 87.44 88 ALA A O 1
ATOM 649 N N . ALA A 1 89 ? -2.786 5.374 -3.291 1.00 86.12 89 ALA A N 1
ATOM 650 C CA . ALA A 1 89 ? -4.206 5.682 -3.483 1.00 86.12 89 ALA A CA 1
ATOM 651 C C . ALA A 1 89 ? -5.028 4.485 -3.971 1.00 86.12 89 ALA A C 1
ATOM 653 O O . ALA A 1 89 ? -6.166 4.312 -3.541 1.00 86.12 89 ALA A O 1
ATOM 654 N N . ASP A 1 90 ? -4.436 3.622 -4.799 1.00 87.50 90 ASP A N 1
ATOM 655 C CA . ASP A 1 90 ? -5.107 2.423 -5.309 1.00 87.50 90 ASP A CA 1
ATOM 656 C C . ASP A 1 90 ? -5.387 1.398 -4.194 1.00 87.50 90 ASP A C 1
ATOM 658 O O . ASP A 1 90 ? -6.220 0.509 -4.358 1.00 87.50 90 ASP A O 1
ATOM 662 N N . LEU A 1 91 ? -4.712 1.531 -3.048 1.00 88.94 91 LEU A N 1
ATOM 663 C CA . LEU A 1 91 ? -4.882 0.670 -1.884 1.00 88.94 91 LEU 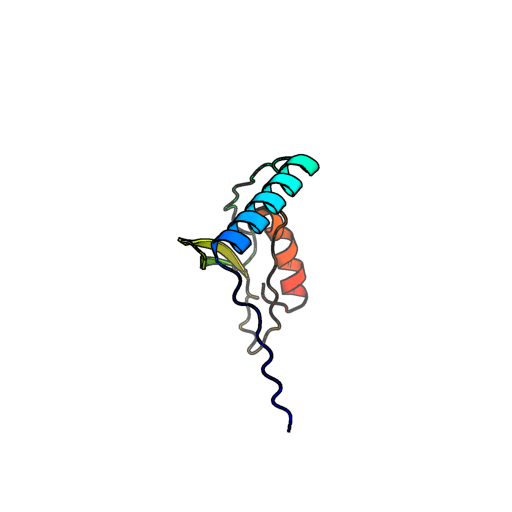A CA 1
ATOM 664 C C . LEU A 1 91 ? -5.858 1.233 -0.851 1.00 88.94 91 LEU A C 1
ATOM 666 O O . LEU A 1 91 ? -6.240 0.498 0.049 1.00 88.94 91 LEU A O 1
ATOM 670 N N . ALA A 1 92 ? -6.307 2.488 -0.958 1.00 87.56 92 ALA A N 1
ATOM 671 C CA . ALA A 1 92 ? -7.210 3.083 0.034 1.00 87.56 92 ALA A CA 1
ATOM 672 C C . ALA A 1 92 ? -8.447 2.209 0.369 1.00 87.56 92 ALA A C 1
ATOM 674 O O . ALA A 1 92 ? -8.781 2.102 1.551 1.00 87.56 92 ALA A O 1
ATOM 675 N N . PRO A 1 93 ? -9.090 1.510 -0.596 1.00 88.69 93 PRO A N 1
ATOM 676 C CA . PRO A 1 93 ? -10.233 0.645 -0.296 1.00 88.69 93 PRO A CA 1
ATOM 677 C C . PRO A 1 93 ? -9.932 -0.555 0.619 1.00 88.69 93 PRO A C 1
ATOM 679 O O . PRO A 1 93 ? -10.859 -1.077 1.232 1.00 88.69 93 PRO A O 1
ATOM 682 N N . ILE A 1 94 ? -8.672 -1.003 0.736 1.00 89.75 94 ILE A N 1
ATOM 683 C CA . ILE A 1 94 ? -8.312 -2.149 1.595 1.00 89.75 94 ILE A CA 1
ATOM 684 C C . ILE A 1 94 ? -8.145 -1.759 3.065 1.00 89.75 94 ILE A C 1
ATOM 686 O O . ILE A 1 94 ? -8.210 -2.616 3.944 1.00 89.75 94 ILE A O 1
ATOM 690 N N . ALA A 1 95 ? -7.952 -0.470 3.348 1.00 89.75 95 ALA A N 1
ATOM 691 C CA . ALA A 1 95 ? -7.595 -0.020 4.683 1.00 89.75 95 ALA A CA 1
ATOM 692 C C . ALA A 1 95 ? -8.738 -0.213 5.690 1.00 89.75 95 ALA A C 1
ATOM 694 O O . ALA A 1 95 ? -8.490 -0.657 6.807 1.00 89.75 95 ALA A O 1
ATOM 695 N N . ARG A 1 96 ? -9.995 0.039 5.298 1.00 89.00 96 ARG A N 1
ATOM 696 C CA . ARG A 1 96 ? -11.154 -0.155 6.188 1.00 89.00 96 ARG A CA 1
ATOM 697 C C . ARG A 1 96 ? -11.359 -1.630 6.578 1.00 89.00 96 ARG A C 1
ATOM 699 O O . ARG A 1 96 ? -11.382 -1.882 7.776 1.00 89.00 96 ARG A O 1
ATOM 706 N N . PRO A 1 97 ? -11.389 -2.605 5.645 1.00 90.81 97 PRO A N 1
ATOM 707 C CA . PRO A 1 97 ? -11.439 -4.024 6.007 1.00 90.81 97 PRO A CA 1
ATOM 708 C C . PRO A 1 97 ? -10.319 -4.483 6.952 1.00 90.81 97 PRO A C 1
ATOM 710 O O . PRO A 1 97 ? -10.561 -5.308 7.828 1.00 90.81 97 PRO A O 1
ATOM 713 N N . LEU A 1 98 ? -9.096 -3.961 6.791 1.00 90.06 98 LEU A N 1
ATOM 714 C CA . LEU A 1 98 ? -7.978 -4.292 7.682 1.00 90.06 98 LEU A CA 1
ATOM 715 C C . LEU A 1 98 ? -8.195 -3.724 9.086 1.00 90.06 98 LEU A C 1
ATOM 717 O O . LEU A 1 98 ? -8.027 -4.444 10.069 1.00 90.06 98 LEU A O 1
ATOM 721 N N . LEU A 1 99 ? -8.638 -2.472 9.180 1.00 88.31 99 LEU A N 1
ATOM 722 C CA . LEU A 1 99 ? -8.957 -1.841 10.458 1.00 88.31 99 LEU A CA 1
ATOM 723 C C . LEU A 1 99 ? -10.118 -2.541 11.174 1.00 88.31 99 LEU A C 1
ATOM 725 O O . LEU A 1 99 ? -10.022 -2.770 12.377 1.00 88.31 99 LEU A O 1
ATOM 729 N N . ASP A 1 100 ? -11.164 -2.935 10.445 1.00 88.19 100 ASP A N 1
ATOM 730 C CA . ASP A 1 100 ? -12.308 -3.680 10.989 1.00 88.19 100 ASP A CA 1
ATOM 731 C C . ASP A 1 100 ? -11.884 -5.069 11.509 1.00 88.19 100 ASP A C 1
ATOM 733 O O . ASP A 1 100 ? -12.458 -5.584 12.467 1.00 88.19 100 ASP A O 1
ATOM 737 N N . ALA A 1 101 ? -10.830 -5.655 10.930 1.00 87.75 101 ALA A N 1
ATOM 738 C CA . ALA A 1 101 ? -10.191 -6.878 11.419 1.00 87.75 101 ALA A CA 1
ATOM 739 C C . ALA A 1 101 ? -9.213 -6.641 12.591 1.00 87.75 101 ALA A C 1
ATOM 741 O O . ALA A 1 101 ? -8.545 -7.575 13.038 1.00 87.75 101 ALA A O 1
ATOM 742 N N . GLY A 1 102 ? -9.096 -5.404 13.084 1.00 86.00 102 GLY A N 1
ATOM 743 C CA . GLY A 1 102 ? -8.174 -5.030 14.156 1.00 86.00 102 GLY A CA 1
ATOM 744 C C . GLY A 1 102 ? -6.712 -4.926 13.712 1.00 86.00 102 GLY A C 1
ATOM 745 O O . GLY A 1 102 ? -5.818 -4.987 14.557 1.00 86.00 102 GLY A O 1
ATOM 746 N N . VAL A 1 103 ? -6.449 -4.781 12.410 1.00 86.25 103 VAL A N 1
ATOM 747 C CA . VAL A 1 103 ? -5.106 -4.692 11.823 1.00 86.25 103 VAL A CA 1
ATOM 748 C C . VAL A 1 103 ? -4.793 -3.244 11.439 1.00 86.25 103 VAL A C 1
ATOM 750 O O . VAL A 1 103 ? -5.487 -2.633 10.630 1.00 86.25 103 VAL A O 1
ATOM 753 N N . HIS A 1 104 ? -3.716 -2.688 11.993 1.00 83.44 104 HIS A N 1
ATOM 754 C CA . HIS A 1 104 ? -3.159 -1.408 11.541 1.00 83.44 104 HIS A CA 1
ATOM 755 C C . HIS A 1 104 ? -2.537 -1.553 10.152 1.00 83.44 104 HIS A C 1
ATOM 757 O O . HIS A 1 104 ? -1.956 -2.599 9.867 1.00 83.44 104 HIS A O 1
ATOM 763 N N . THR A 1 105 ? -2.583 -0.520 9.310 1.00 80.88 105 THR A N 1
ATOM 764 C CA . THR A 1 105 ? -2.031 -0.603 7.948 1.00 80.88 105 THR A CA 1
ATOM 765 C C . THR A 1 105 ? -1.493 0.705 7.413 1.00 80.88 105 THR A C 1
ATOM 767 O O . THR A 1 105 ? -1.884 1.762 7.945 1.00 80.88 105 THR A O 1
#

Nearest PDB structures (foldseek):
  6z69-assembly1_A  TM=4.950E-01  e=6.160E-01  Pseudonocardia thermophila
  2iu7-assembly1_I  TM=2.888E-01  e=3.402E-01  Escherichia coli
  6tv0-assembly1_D  TM=2.765E-01  e=3.882E-01  Serratia sp. (in: enterobacteria)
  2ivq-assembly1_D  TM=2.887E-01  e=5.054E-01  Escherichia coli
  1jkm-assembly1_B  TM=3.369E-01  e=1.044E+00  Bacillus subtilis

Radius of gyration: 20.06 Å; Cα contacts (8 Å, |Δi|>4): 104; chains: 1; bounding box: 54×42×47 Å